Protein AF-A0A8X6VE09-F1 (afdb_monomer_lite)

Foldseek 3Di:
DVVVVVVVVVVVVVVVVVVVVVVVVVVVVDPPPPDPVRVVVVVVVVVVVLVCVCVQVVHDVSNVVSLVVVLVVLVVQCVVCVVVLPLVSNLVSLLVCLVVCVVVVNVVSSVVSVVVSVCSVCVCVPPPCVVVVSVVD

Secondary structure (DSSP, 8-state):
-HHHHHHHHHHHHHHHHHHHHHHHHHHHTS-----HHHHHHHHHHHHHHHHHHHHTTTHHHHHHHHHHHHHHHHHHHHHHHHHHT-HHHHHTTHHHHHHHHHHTT-HHHHHHHHHHHHHHHTHHHHSTTHHHHHHH-

Structure (mmCIF, N/CA/C/O backbone):
data_AF-A0A8X6VE09-F1
#
_entry.id   AF-A0A8X6VE09-F1
#
loop_
_atom_site.group_PDB
_atom_site.id
_atom_site.type_symbol
_atom_site.label_atom_id
_atom_site.label_alt_id
_atom_site.label_comp_id
_atom_site.label_asym_id
_atom_site.label_entity_id
_atom_site.label_seq_id
_atom_site.pdbx_PDB_ins_code
_atom_site.Cartn_x
_atom_site.Cartn_y
_atom_site.Cartn_z
_atom_site.occupancy
_atom_site.B_iso_or_equiv
_atom_site.auth_seq_id
_atom_site.auth_comp_id
_atom_site.auth_asym_id
_atom_site.auth_atom_id
_atom_site.pdbx_PDB_model_num
ATOM 1 N N . MET A 1 1 ? 8.995 37.632 14.691 1.00 49.47 1 MET A N 1
ATOM 2 C CA . MET A 1 1 ? 8.550 36.683 15.732 1.00 49.47 1 MET A CA 1
ATOM 3 C C . MET A 1 1 ? 8.438 35.270 15.167 1.00 49.47 1 MET A C 1
ATOM 5 O O . MET A 1 1 ? 8.886 34.355 15.834 1.00 49.47 1 MET A O 1
ATOM 9 N N . ASP A 1 2 ? 8.030 35.108 13.907 1.00 52.75 2 ASP A N 1
ATOM 10 C CA . ASP A 1 2 ? 7.815 33.807 13.240 1.00 52.75 2 ASP A CA 1
ATOM 11 C C . ASP A 1 2 ? 9.042 32.870 13.121 1.00 52.75 2 ASP A C 1
ATOM 13 O O . ASP A 1 2 ? 8.894 31.653 13.090 1.00 52.75 2 ASP A O 1
ATOM 17 N N . ASN A 1 3 ? 10.274 33.399 13.096 1.00 52.31 3 ASN A N 1
ATOM 18 C CA . ASN A 1 3 ? 11.495 32.578 12.960 1.00 52.31 3 ASN A CA 1
ATOM 19 C C . ASN A 1 3 ? 11.916 31.850 14.250 1.00 52.31 3 ASN A C 1
ATOM 21 O O . ASN A 1 3 ? 12.661 30.876 14.185 1.00 52.31 3 ASN A O 1
ATOM 25 N N . ILE A 1 4 ? 11.481 32.327 15.419 1.00 56.56 4 ILE A N 1
ATOM 26 C CA . ILE A 1 4 ? 11.868 31.746 16.715 1.00 56.56 4 ILE A CA 1
ATOM 27 C C . ILE A 1 4 ? 10.980 30.533 17.018 1.00 56.56 4 ILE A C 1
ATOM 29 O O . ILE A 1 4 ? 11.476 29.483 17.413 1.00 56.56 4 ILE A O 1
ATOM 33 N N . GLU A 1 5 ? 9.682 30.652 16.743 1.00 56.09 5 GLU A N 1
ATOM 34 C CA . GLU A 1 5 ? 8.687 29.596 16.957 1.00 56.09 5 GLU A CA 1
ATOM 35 C C . GLU A 1 5 ? 8.912 28.392 16.021 1.00 56.09 5 GLU A C 1
ATOM 37 O O . GLU A 1 5 ? 8.817 27.242 16.442 1.00 56.09 5 GLU A O 1
ATOM 42 N N . TYR A 1 6 ? 9.327 28.643 14.772 1.00 52.31 6 TYR A N 1
ATOM 43 C CA . TYR A 1 6 ? 9.673 27.593 13.806 1.00 52.31 6 TYR A CA 1
ATOM 44 C C . TYR A 1 6 ? 10.926 26.784 14.191 1.00 52.31 6 TYR A C 1
ATOM 46 O O . TYR A 1 6 ? 10.979 25.577 13.950 1.00 52.31 6 TYR A O 1
ATOM 54 N N . ASN A 1 7 ? 11.931 27.426 14.795 1.00 59.50 7 ASN A N 1
ATOM 55 C CA . ASN A 1 7 ? 13.136 26.735 15.262 1.00 59.50 7 ASN A CA 1
ATOM 56 C C . ASN A 1 7 ? 12.871 25.937 16.544 1.00 59.50 7 ASN A C 1
ATOM 58 O O . ASN A 1 7 ? 13.318 24.798 16.639 1.00 59.50 7 ASN A O 1
ATOM 62 N N . PHE A 1 8 ? 12.060 26.476 17.459 1.00 58.47 8 PHE A N 1
ATOM 63 C CA . PHE A 1 8 ? 11.628 25.774 18.670 1.00 58.47 8 PHE A CA 1
ATOM 64 C C . PHE A 1 8 ? 10.840 24.494 18.351 1.00 58.47 8 PHE A C 1
ATOM 66 O O . PHE A 1 8 ? 11.117 23.434 18.905 1.00 58.47 8 PHE A O 1
ATOM 73 N N . LEU A 1 9 ? 9.913 24.557 17.388 1.00 59.12 9 LEU A N 1
ATOM 74 C CA . LEU A 1 9 ? 9.157 23.383 16.937 1.00 59.12 9 LEU A CA 1
ATOM 75 C C . LEU A 1 9 ? 10.051 22.316 16.285 1.00 59.12 9 LEU A C 1
ATOM 77 O O . LEU A 1 9 ? 9.776 21.127 16.417 1.00 59.12 9 LEU A O 1
ATOM 81 N N . LYS A 1 10 ? 11.122 22.710 15.585 1.00 65.56 10 LYS A N 1
ATOM 82 C CA . LYS A 1 10 ? 12.093 21.758 15.022 1.00 65.56 10 LYS A CA 1
ATOM 83 C C . LYS A 1 10 ? 12.926 21.077 16.095 1.00 65.56 10 LYS A C 1
ATOM 85 O O . LYS A 1 10 ? 13.114 19.871 16.005 1.00 65.56 10 LYS A O 1
ATOM 90 N N . GLU A 1 11 ? 13.420 21.837 17.067 1.00 72.00 11 GLU A N 1
ATOM 91 C CA . GLU A 1 11 ? 14.199 21.301 18.186 1.00 72.00 11 GLU A CA 1
ATOM 92 C C . GLU A 1 11 ? 13.355 20.326 19.006 1.00 72.00 11 GLU A C 1
ATOM 94 O O . GLU A 1 11 ? 13.766 19.187 19.193 1.00 72.00 11 GLU A O 1
ATOM 99 N N . GLN A 1 12 ? 12.116 20.696 19.336 1.00 73.25 12 GLN A N 1
ATOM 100 C CA . GLN A 1 12 ? 11.195 19.822 20.060 1.00 73.25 12 GLN A CA 1
ATOM 101 C C . GLN A 1 12 ? 10.893 18.518 19.303 1.00 73.25 12 GLN A C 1
ATOM 103 O O . GLN A 1 12 ? 10.923 17.442 19.889 1.00 73.25 12 GLN A O 1
ATOM 108 N N . VAL A 1 13 ? 10.648 18.587 17.989 1.00 71.12 13 VAL A N 1
ATOM 109 C CA . VAL A 1 13 ? 10.413 17.382 17.174 1.00 71.12 13 VAL A CA 1
ATOM 110 C C . VAL A 1 13 ? 11.659 16.498 17.105 1.00 71.12 13 VAL A C 1
ATOM 112 O O . VAL A 1 13 ? 11.541 15.276 17.092 1.00 71.12 13 VAL A O 1
ATOM 115 N N . ILE A 1 14 ? 12.851 17.090 17.041 1.00 72.25 14 ILE A N 1
ATOM 116 C CA . ILE A 1 14 ? 14.117 16.351 17.018 1.00 72.25 14 ILE A CA 1
ATOM 117 C C . ILE A 1 14 ? 14.360 15.661 18.365 1.00 72.25 14 ILE A C 1
ATOM 119 O O . ILE A 1 14 ? 14.696 14.478 18.379 1.00 72.25 14 ILE A O 1
ATOM 123 N N . ASP A 1 15 ? 14.133 16.360 19.473 1.00 77.50 15 ASP A N 1
ATOM 124 C CA . ASP A 1 15 ? 14.268 15.814 20.825 1.00 77.50 15 ASP A CA 1
ATOM 125 C C . ASP A 1 15 ? 13.267 14.679 21.071 1.00 77.50 15 ASP A C 1
ATOM 127 O O . ASP A 1 15 ? 13.641 13.618 21.575 1.00 77.50 15 ASP A O 1
ATOM 131 N N . ASP A 1 16 ? 12.020 14.842 20.620 1.00 75.75 16 ASP A N 1
ATOM 132 C CA . ASP A 1 16 ? 11.008 13.787 20.668 1.00 75.75 16 ASP A CA 1
ATOM 133 C C . ASP A 1 16 ? 11.452 12.562 19.851 1.00 75.75 16 ASP A C 1
ATOM 135 O O . ASP A 1 16 ? 11.330 11.427 20.312 1.00 75.75 16 ASP A O 1
ATOM 139 N N . LEU A 1 17 ? 12.011 12.762 18.650 1.00 70.25 17 LEU A N 1
ATOM 140 C CA . LEU A 1 17 ? 12.518 11.672 17.807 1.00 70.25 17 LEU A CA 1
ATOM 141 C C . LEU A 1 17 ? 13.692 10.929 18.454 1.00 70.25 17 LEU A C 1
ATOM 143 O O . LEU A 1 17 ? 13.740 9.700 18.377 1.00 70.25 17 LEU A O 1
ATOM 147 N N . PHE A 1 18 ? 14.612 11.642 19.109 1.00 75.44 18 PHE A N 1
ATOM 148 C CA . PHE A 1 18 ? 15.699 11.019 19.864 1.00 75.44 18 PHE A CA 1
ATOM 149 C C . PHE A 1 18 ? 15.174 10.233 21.063 1.00 75.44 18 PHE A C 1
ATOM 151 O O . PHE A 1 18 ? 15.596 9.098 21.275 1.00 75.44 18 PHE A O 1
ATOM 158 N N . HIS A 1 19 ? 14.188 10.772 21.780 1.00 72.50 19 HIS A N 1
ATOM 159 C CA . HIS A 1 19 ? 13.542 10.062 22.876 1.00 72.50 19 HIS A CA 1
ATOM 160 C C . HIS A 1 19 ? 12.849 8.775 22.399 1.00 72.50 19 HIS A C 1
ATOM 162 O O . HIS A 1 19 ? 13.012 7.713 23.003 1.00 72.50 19 HIS A O 1
ATOM 168 N N . TYR A 1 20 ? 12.130 8.824 21.273 1.00 69.00 20 TYR A N 1
ATOM 169 C CA . TYR A 1 20 ? 11.542 7.625 20.671 1.00 69.00 20 TYR A CA 1
ATOM 170 C C . TYR A 1 20 ? 12.602 6.601 20.256 1.00 69.00 20 TYR A C 1
ATOM 172 O O . TYR A 1 20 ? 12.383 5.403 20.438 1.00 69.00 20 TYR A O 1
ATOM 180 N N . GLN A 1 21 ? 13.745 7.047 19.732 1.00 71.94 21 GLN A N 1
ATOM 181 C CA . GLN A 1 21 ? 14.845 6.162 19.354 1.00 71.94 21 GLN A CA 1
ATOM 182 C C . GLN A 1 21 ? 15.448 5.453 20.577 1.00 71.94 21 GLN A C 1
ATOM 184 O O . GLN A 1 21 ? 15.604 4.236 20.548 1.00 71.94 21 GLN A O 1
ATOM 189 N N . GLU A 1 22 ? 15.687 6.165 21.680 1.00 75.00 22 GLU A N 1
ATOM 190 C CA . GLU A 1 22 ? 16.164 5.572 22.940 1.00 75.00 22 GLU A CA 1
ATOM 191 C C . GLU A 1 22 ? 15.173 4.546 23.515 1.00 75.00 22 GLU A C 1
ATOM 193 O O . GLU A 1 22 ? 15.557 3.476 24.003 1.00 75.00 22 GLU A O 1
ATOM 198 N N . VAL A 1 23 ? 13.871 4.830 23.422 1.00 72.81 23 VAL A N 1
ATOM 199 C CA . VAL A 1 23 ? 12.820 3.887 23.821 1.00 72.81 23 VAL A CA 1
ATOM 200 C C . VAL A 1 23 ? 12.829 2.649 22.919 1.00 72.81 23 VAL A C 1
ATOM 202 O O . VAL A 1 23 ? 12.746 1.530 23.415 1.00 72.81 23 VAL A O 1
ATOM 205 N N . ILE A 1 24 ? 12.984 2.805 21.604 1.00 67.56 24 ILE A N 1
ATOM 206 C CA . ILE A 1 24 ? 13.074 1.675 20.668 1.00 67.56 24 ILE A CA 1
ATOM 207 C C . ILE A 1 24 ? 14.326 0.835 20.932 1.00 67.56 24 ILE A C 1
ATOM 209 O O . ILE A 1 24 ? 14.239 -0.393 20.938 1.00 67.56 24 ILE A O 1
ATOM 213 N N . ASP A 1 25 ? 15.469 1.463 21.188 1.00 73.00 25 ASP A N 1
ATOM 214 C CA . ASP A 1 25 ? 16.732 0.770 21.443 1.00 73.00 25 ASP A CA 1
ATOM 215 C C . ASP A 1 25 ? 16.688 0.016 22.779 1.00 73.00 25 ASP A C 1
ATOM 217 O O . ASP A 1 25 ? 17.106 -1.144 22.861 1.00 73.00 25 ASP A O 1
ATOM 221 N N . SER A 1 26 ? 16.078 0.611 23.808 1.00 67.44 26 SER A N 1
ATOM 222 C CA . SER A 1 26 ? 15.841 -0.069 25.086 1.00 67.44 26 SER A CA 1
ATOM 223 C C . SER A 1 26 ? 14.845 -1.230 24.957 1.00 67.44 26 SER A C 1
ATOM 225 O O . SER A 1 26 ? 15.093 -2.304 25.507 1.00 67.44 26 SER A O 1
ATOM 227 N N . LEU A 1 27 ? 13.782 -1.092 24.157 1.00 61.34 27 LEU A N 1
ATOM 228 C CA . LEU A 1 27 ? 12.839 -2.178 23.856 1.00 61.34 27 LEU A CA 1
ATOM 229 C C . LEU A 1 27 ? 13.467 -3.293 23.005 1.00 61.34 27 LEU A C 1
ATOM 231 O O . LEU A 1 27 ? 13.126 -4.461 23.180 1.00 61.34 27 LEU A O 1
ATOM 235 N N . SER A 1 28 ? 14.404 -2.953 22.117 1.00 59.16 28 SER A N 1
ATOM 236 C CA . SER A 1 28 ? 15.113 -3.904 21.246 1.00 59.16 28 SER A CA 1
AT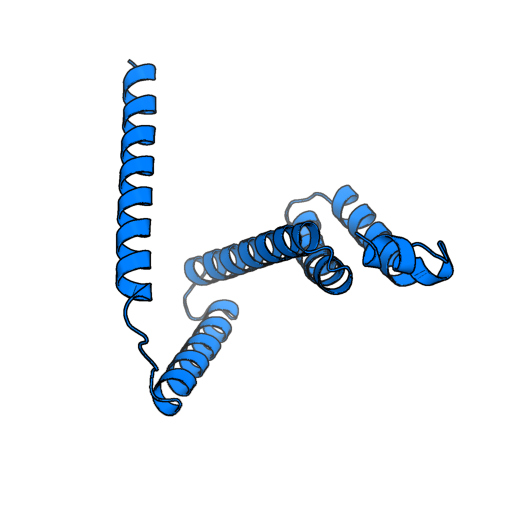OM 237 C C . SER A 1 28 ? 16.175 -4.719 21.993 1.00 59.16 28 SER A C 1
ATOM 239 O O . SER A 1 28 ? 16.580 -5.784 21.528 1.0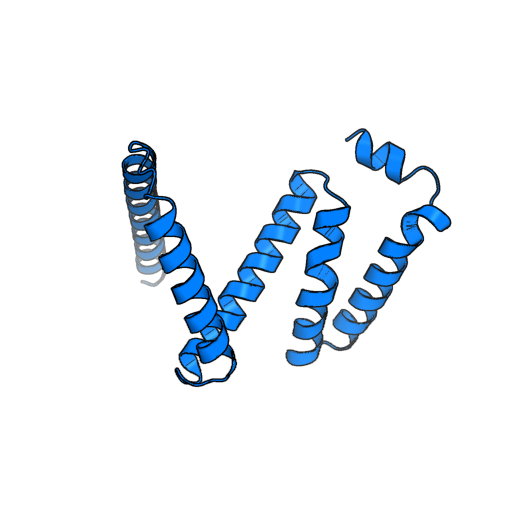0 59.16 28 SER A O 1
ATOM 241 N N . SER A 1 29 ? 16.614 -4.241 23.164 1.00 57.72 29 SER A N 1
ATOM 242 C CA . SER A 1 29 ? 17.616 -4.901 24.011 1.00 57.72 29 SER A CA 1
ATOM 243 C C . SER A 1 29 ? 17.077 -6.095 24.816 1.00 57.72 29 SER A C 1
ATOM 245 O O . SER A 1 29 ? 17.860 -6.904 25.316 1.00 57.72 29 SER A O 1
ATOM 247 N N . MET A 1 30 ? 15.751 -6.262 24.898 1.00 51.84 30 MET A N 1
ATOM 248 C CA . MET A 1 30 ? 15.120 -7.454 25.464 1.00 51.84 30 MET A CA 1
ATOM 249 C C . MET A 1 30 ? 14.505 -8.308 24.353 1.00 51.84 30 MET A C 1
ATOM 251 O O . MET A 1 30 ? 13.540 -7.874 23.720 1.00 51.84 30 MET A O 1
ATOM 255 N N . PRO A 1 31 ? 14.959 -9.558 24.144 1.00 54.69 31 PRO A N 1
ATOM 256 C CA . PRO A 1 31 ? 14.226 -10.494 23.311 1.00 54.69 31 PRO A CA 1
ATOM 257 C C . PRO A 1 31 ? 12.977 -10.917 24.089 1.00 54.69 31 PRO A C 1
ATOM 259 O O . PRO A 1 31 ? 12.968 -11.920 24.800 1.00 54.69 31 PRO A O 1
ATOM 262 N N . ILE A 1 32 ? 11.906 -10.128 24.000 1.00 61.38 32 ILE A N 1
ATOM 263 C CA . ILE A 1 32 ? 10.585 -10.564 24.447 1.00 61.38 32 ILE A CA 1
ATOM 264 C C . ILE A 1 32 ? 10.095 -11.556 23.392 1.00 61.38 32 ILE A C 1
ATOM 266 O O . ILE A 1 32 ? 9.335 -11.214 22.485 1.00 61.38 32 ILE A O 1
ATOM 270 N N . GLU A 1 33 ? 10.544 -12.806 23.491 1.00 63.19 33 GLU A N 1
ATOM 271 C CA . GLU A 1 33 ? 9.875 -13.910 22.813 1.00 63.19 33 GLU A CA 1
ATOM 272 C C . GLU A 1 33 ? 8.502 -14.086 23.466 1.00 63.19 33 GLU A C 1
ATOM 274 O O . GLU A 1 33 ? 8.322 -14.817 24.441 1.00 63.19 33 GLU A O 1
ATOM 279 N N . LEU A 1 34 ? 7.508 -13.355 22.954 1.00 66.12 34 LEU A N 1
ATOM 280 C CA . LEU A 1 34 ? 6.120 -13.562 23.336 1.00 66.12 34 LEU A CA 1
ATOM 281 C C . LEU A 1 34 ? 5.775 -15.040 23.104 1.00 66.12 34 LEU A C 1
ATOM 283 O O . LEU A 1 34 ? 6.026 -15.555 22.007 1.00 66.12 34 LEU A O 1
ATOM 287 N N . PRO A 1 35 ? 5.152 -15.726 24.081 1.00 83.00 35 PRO A N 1
ATOM 288 C CA . PRO A 1 35 ? 4.681 -17.083 23.867 1.00 83.00 35 PRO A CA 1
ATOM 289 C C . PRO A 1 35 ? 3.839 -17.140 22.590 1.00 83.00 35 PRO A C 1
ATOM 291 O O . PRO A 1 35 ? 2.964 -16.293 22.386 1.00 83.00 35 PRO A O 1
ATOM 294 N N . LYS A 1 36 ? 4.082 -18.136 21.727 1.00 81.94 36 LYS A N 1
ATOM 295 C CA . LYS A 1 36 ? 3.418 -18.260 20.411 1.00 81.94 36 LYS A CA 1
ATOM 296 C C . LYS A 1 36 ? 1.891 -18.125 20.496 1.00 81.94 36 LYS A C 1
ATOM 298 O O . LYS A 1 36 ? 1.266 -17.556 19.605 1.00 81.94 36 LYS A O 1
ATOM 303 N N . THR A 1 37 ? 1.299 -18.603 21.589 1.00 84.88 37 THR A N 1
ATOM 304 C CA . THR A 1 37 ? -0.136 -18.498 21.891 1.00 84.88 37 THR A CA 1
ATOM 305 C C . THR A 1 37 ? -0.595 -17.055 22.117 1.00 84.88 37 THR A C 1
ATOM 307 O O . THR A 1 37 ? -1.641 -16.654 21.607 1.00 84.88 37 THR A O 1
ATOM 310 N N . VAL A 1 38 ? 0.191 -16.251 22.837 1.00 88.00 38 VAL A N 1
ATOM 311 C CA . VAL A 1 38 ? -0.080 -14.829 23.083 1.00 88.00 38 VAL A CA 1
ATOM 312 C C . VAL A 1 38 ? 0.064 -14.037 21.790 1.00 88.00 38 VAL A C 1
ATOM 314 O O . VAL A 1 38 ? -0.843 -13.279 21.451 1.00 88.00 38 VAL A O 1
ATOM 317 N N . LEU A 1 39 ? 1.147 -14.261 21.038 1.00 84.38 39 LEU A N 1
ATOM 318 C CA . LEU A 1 39 ? 1.377 -13.598 19.755 1.00 84.38 39 LEU A CA 1
ATOM 319 C C . LEU A 1 39 ? 0.241 -13.884 18.767 1.00 84.38 39 LEU A C 1
ATOM 321 O O . LEU A 1 39 ? -0.339 -12.954 18.212 1.00 84.38 39 LEU A O 1
ATOM 325 N N . SER A 1 40 ? -0.129 -15.157 18.595 1.00 89.12 40 SER A N 1
ATOM 326 C CA . SER A 1 40 ? -1.233 -15.543 17.713 1.00 89.12 40 SER A CA 1
ATOM 327 C C . SER A 1 40 ? -2.536 -14.858 18.115 1.00 89.12 40 SER A C 1
ATOM 329 O O . SER A 1 40 ? -3.241 -14.345 17.253 1.00 89.12 40 SER A O 1
ATOM 331 N N . ARG A 1 41 ? -2.850 -14.808 19.415 1.00 92.81 41 ARG A N 1
ATOM 332 C CA . ARG A 1 41 ? -4.063 -14.150 19.911 1.00 92.81 41 ARG A CA 1
ATOM 333 C C . ARG A 1 41 ? -4.067 -12.653 19.606 1.00 92.81 41 ARG A C 1
ATOM 335 O O . ARG A 1 41 ? -5.090 -12.138 19.168 1.00 92.81 41 ARG A O 1
ATOM 342 N N . VAL A 1 42 ? -2.947 -11.964 19.829 1.00 92.56 42 VAL A N 1
ATOM 343 C CA . VAL A 1 42 ? -2.814 -10.524 19.549 1.00 92.56 42 VAL A CA 1
ATOM 344 C C . VAL A 1 42 ? -2.960 -10.248 18.053 1.00 92.56 42 VAL A C 1
ATOM 346 O O . VAL A 1 42 ? -3.716 -9.357 17.673 1.00 92.56 42 VAL A O 1
ATOM 349 N N . LEU A 1 43 ? -2.313 -11.048 17.199 1.00 91.31 43 LEU A N 1
ATOM 350 C CA . LEU A 1 43 ? -2.428 -10.913 15.746 1.00 91.31 43 LEU A CA 1
ATOM 351 C C . LEU A 1 43 ? -3.863 -11.145 15.264 1.00 91.31 43 LEU A C 1
ATOM 353 O O . LEU A 1 43 ? -4.369 -10.356 14.471 1.00 91.31 43 LEU A O 1
ATOM 357 N N . SER A 1 44 ? -4.543 -12.174 15.774 1.00 93.81 44 SER A N 1
ATOM 358 C CA . SER A 1 44 ? -5.945 -12.435 15.434 1.00 93.81 44 SER A CA 1
ATOM 359 C C . SER A 1 44 ? -6.877 -11.322 15.917 1.00 93.81 44 SER A C 1
ATOM 361 O O . SER A 1 44 ? -7.769 -10.910 15.179 1.00 93.81 44 SER A O 1
ATOM 363 N N . ALA A 1 45 ? -6.665 -10.796 17.127 1.00 94.56 45 ALA A N 1
ATOM 364 C CA . ALA A 1 45 ? -7.447 -9.677 17.650 1.00 94.56 45 ALA A CA 1
ATOM 365 C C . ALA A 1 45 ? -7.252 -8.409 16.805 1.00 94.56 45 ALA A C 1
ATOM 367 O O . ALA A 1 45 ? -8.224 -7.732 16.476 1.00 94.56 45 ALA A O 1
ATOM 368 N N . TYR A 1 46 ? -6.015 -8.124 16.393 1.00 93.06 46 TYR A N 1
ATOM 369 C CA . TYR A 1 46 ? -5.717 -7.004 15.508 1.00 93.06 46 TYR A CA 1
ATOM 370 C C . TYR A 1 46 ? -6.337 -7.182 14.117 1.00 93.06 46 TYR A C 1
ATOM 372 O O . TYR A 1 46 ? -6.952 -6.254 13.601 1.00 93.06 46 TYR A O 1
ATOM 380 N N . GLN A 1 47 ? -6.238 -8.373 13.520 1.00 93.56 47 GLN A N 1
ATOM 381 C CA . GLN A 1 47 ? -6.878 -8.672 12.233 1.00 93.56 47 GLN A CA 1
ATOM 382 C C . GLN A 1 47 ? -8.391 -8.461 12.291 1.00 93.56 47 GLN A C 1
ATOM 384 O O . GLN A 1 47 ? -8.958 -7.856 11.383 1.00 93.56 47 GLN A O 1
ATOM 389 N N . LYS A 1 48 ? -9.025 -8.914 13.377 1.00 96.06 48 LYS A N 1
ATOM 390 C CA . LYS A 1 48 ? -10.448 -8.690 13.622 1.00 96.06 48 LYS A CA 1
ATOM 391 C C . LYS A 1 48 ? -10.761 -7.194 13.701 1.00 96.06 48 LYS A C 1
ATOM 393 O O . LYS A 1 48 ? -11.599 -6.724 12.942 1.00 96.06 48 LYS A O 1
ATOM 398 N N . PHE A 1 49 ? -10.029 -6.443 14.525 1.00 94.62 49 PHE A N 1
ATOM 399 C CA . PHE A 1 49 ? -10.187 -4.989 14.632 1.00 94.62 49 PHE A CA 1
ATOM 400 C C . PHE A 1 49 ? -10.050 -4.281 13.277 1.00 94.62 49 PHE A C 1
ATOM 402 O O . PHE A 1 49 ? -10.846 -3.407 12.955 1.00 94.62 49 PHE A O 1
ATOM 409 N N . VAL A 1 50 ? -9.059 -4.659 12.464 1.00 94.12 50 VAL A N 1
ATOM 410 C CA . VAL A 1 50 ? -8.846 -4.083 11.128 1.00 94.12 50 VAL A CA 1
ATOM 411 C C . VAL A 1 50 ? -10.054 -4.312 10.221 1.00 94.12 50 VAL A C 1
ATOM 413 O O . VAL A 1 50 ? -10.429 -3.407 9.477 1.00 94.12 50 VAL A O 1
ATOM 416 N N . GLU A 1 51 ? -10.657 -5.498 10.266 1.00 95.19 51 GLU A N 1
ATOM 417 C CA . GLU A 1 51 ? -11.815 -5.824 9.436 1.00 95.19 51 GLU A CA 1
ATOM 418 C C . GLU A 1 51 ? -13.074 -5.078 9.897 1.00 95.19 51 GLU A C 1
ATOM 420 O O . GLU A 1 51 ? -13.716 -4.411 9.089 1.00 95.19 51 GLU A O 1
ATOM 425 N N . GLU A 1 52 ? -13.357 -5.080 11.200 1.00 95.81 52 GLU A N 1
ATOM 426 C CA . GLU A 1 52 ? -14.452 -4.305 11.803 1.00 95.81 52 GLU A CA 1
ATOM 427 C C . GLU A 1 52 ? -14.305 -2.803 11.512 1.00 95.81 52 GLU A C 1
ATOM 429 O O . GLU A 1 52 ? -15.241 -2.122 11.080 1.00 95.81 52 GLU A O 1
ATOM 434 N N . ALA A 1 53 ? -13.090 -2.270 11.681 1.00 94.75 53 ALA A N 1
ATOM 435 C CA . ALA A 1 53 ? -12.789 -0.877 11.393 1.00 94.75 53 ALA A CA 1
ATOM 436 C C . ALA A 1 53 ? -12.985 -0.577 9.909 1.00 94.75 53 ALA A C 1
ATOM 438 O O . ALA A 1 53 ? -13.578 0.445 9.589 1.00 94.75 53 ALA A O 1
ATOM 439 N N . ARG A 1 54 ? -12.576 -1.464 8.993 1.00 90.81 54 ARG A N 1
ATOM 440 C CA . ARG A 1 54 ? -12.804 -1.299 7.548 1.00 90.81 54 ARG A CA 1
ATOM 441 C C . ARG A 1 54 ? -14.295 -1.256 7.208 1.00 90.81 54 ARG A C 1
ATOM 443 O O . ARG A 1 54 ? -14.690 -0.438 6.380 1.00 90.81 54 ARG A O 1
ATOM 450 N N . GLN A 1 55 ? -15.119 -2.061 7.874 1.00 94.56 55 GLN A N 1
ATOM 451 C CA . GLN A 1 55 ? -16.578 -2.066 7.705 1.00 94.56 55 GLN A CA 1
ATOM 452 C C . GLN A 1 55 ? -17.268 -0.849 8.344 1.00 94.56 55 GLN A C 1
ATOM 454 O O . GLN A 1 55 ? -18.398 -0.522 7.989 1.00 94.56 55 GLN A O 1
ATOM 459 N N . GLY A 1 56 ? -16.560 -0.113 9.204 1.00 92.31 56 GLY A N 1
ATOM 460 C CA . GLY A 1 56 ? -17.028 1.143 9.792 1.00 92.31 56 GLY A CA 1
ATOM 461 C C . GLY A 1 56 ? -17.650 0.996 11.167 1.00 92.31 56 GLY A C 1
ATOM 462 O O . GLY A 1 56 ? -18.209 1.967 11.674 1.00 92.31 56 GLY A O 1
ATOM 463 N N . GLU A 1 57 ? -17.507 -0.172 11.792 1.00 95.12 57 GLU A N 1
ATOM 464 C CA . GLU A 1 57 ? -18.042 -0.455 13.127 1.00 95.12 57 GLU A CA 1
ATOM 465 C C . GLU A 1 57 ? -17.452 0.475 14.199 1.00 95.12 57 GLU A C 1
ATOM 467 O O . GLU A 1 57 ? -18.138 0.863 15.141 1.00 95.12 57 GLU A O 1
ATOM 472 N N . HIS A 1 58 ? -16.205 0.918 14.002 1.00 93.00 58 HIS A N 1
ATOM 473 C CA . HIS A 1 58 ? -15.492 1.855 14.883 1.00 93.00 58 HIS A CA 1
ATOM 474 C C . HIS A 1 58 ? -15.576 3.325 14.415 1.00 93.00 58 HIS A C 1
ATOM 476 O O . HIS A 1 58 ? -14.842 4.190 14.895 1.00 93.00 58 HIS A O 1
ATOM 482 N N . GLY A 1 59 ? -16.459 3.630 13.459 1.00 94.81 59 GLY A N 1
ATOM 483 C CA . GLY A 1 59 ? -16.683 4.975 12.928 1.00 94.81 59 GLY A CA 1
ATOM 484 C C . GLY A 1 59 ? -15.693 5.432 11.845 1.00 94.81 59 GLY A C 1
ATOM 485 O O . GLY A 1 59 ? -14.679 4.797 11.545 1.00 94.81 59 GLY A O 1
ATOM 486 N N . LYS A 1 60 ? -15.993 6.589 11.237 1.00 93.56 60 LYS A N 1
ATOM 487 C CA . LYS A 1 60 ? -15.258 7.120 10.070 1.00 93.56 60 LYS A CA 1
ATOM 488 C C . LYS A 1 60 ? -13.811 7.503 10.377 1.00 93.56 60 LYS A C 1
ATOM 490 O O . LYS A 1 60 ? -12.952 7.378 9.510 1.00 93.56 60 LYS A O 1
ATOM 495 N N . THR A 1 61 ? -13.531 7.961 11.595 1.00 94.94 61 THR A N 1
ATOM 496 C CA . THR A 1 61 ? -12.171 8.328 12.013 1.00 94.94 61 THR A CA 1
ATOM 497 C C . THR A 1 61 ? -11.255 7.108 12.007 1.00 94.94 61 THR A C 1
ATOM 499 O O . THR A 1 61 ? -10.174 7.157 11.425 1.00 94.94 61 THR A O 1
ATOM 502 N N . ALA A 1 62 ? -11.709 5.985 12.573 1.00 93.56 62 ALA A N 1
ATOM 503 C CA . ALA A 1 62 ? -10.952 4.737 12.564 1.00 93.56 62 ALA A CA 1
ATOM 504 C C . ALA A 1 62 ? -10.717 4.229 11.131 1.00 93.56 62 ALA A C 1
ATOM 506 O O . ALA A 1 62 ? -9.587 3.892 10.780 1.00 93.56 62 ALA A O 1
ATOM 507 N N . GLN A 1 63 ? -11.749 4.261 10.277 1.00 94.12 63 GLN A N 1
ATOM 508 C CA . GLN A 1 63 ? -11.623 3.941 8.847 1.00 94.12 63 GLN A CA 1
ATOM 509 C C . GLN A 1 63 ? -10.574 4.802 8.144 1.00 94.12 63 GLN A C 1
ATOM 511 O O . GLN A 1 63 ? -9.726 4.281 7.418 1.00 94.12 63 GLN A O 1
ATOM 516 N N . PHE A 1 64 ? -10.627 6.117 8.360 1.00 92.69 64 PHE A N 1
ATOM 517 C CA . PHE A 1 64 ? -9.711 7.065 7.741 1.00 92.69 64 PHE A CA 1
ATOM 518 C C . PHE A 1 64 ? -8.256 6.759 8.109 1.00 92.69 64 PHE A C 1
ATOM 520 O O . PHE A 1 64 ? -7.417 6.611 7.218 1.00 92.69 64 PHE A O 1
ATOM 527 N N . TYR A 1 65 ? -7.958 6.602 9.402 1.00 94.56 65 TYR A N 1
ATOM 528 C CA . TYR A 1 65 ? -6.599 6.288 9.846 1.00 94.56 65 TYR A CA 1
ATOM 529 C C . TYR A 1 65 ? -6.142 4.904 9.384 1.00 94.56 65 TYR A C 1
ATOM 531 O O . TYR A 1 65 ? -4.985 4.752 9.000 1.00 94.56 65 TYR A O 1
ATOM 539 N N . LEU A 1 66 ? -7.034 3.912 9.332 1.00 94.25 66 LEU A N 1
ATOM 540 C CA . LEU A 1 66 ? -6.699 2.591 8.804 1.00 94.25 66 LEU A CA 1
ATOM 541 C C . LEU A 1 66 ? -6.284 2.656 7.325 1.00 94.25 66 LEU A C 1
ATOM 543 O O . LEU A 1 66 ? -5.282 2.052 6.937 1.00 94.25 66 LEU A O 1
ATOM 547 N N . ILE A 1 67 ? -7.026 3.405 6.504 1.00 90.25 67 ILE A N 1
ATOM 548 C CA . ILE A 1 67 ? -6.681 3.640 5.095 1.00 90.25 67 ILE A CA 1
ATOM 549 C C . ILE A 1 67 ? -5.349 4.393 4.999 1.00 90.25 67 ILE A C 1
ATOM 551 O O . ILE A 1 67 ? -4.488 4.018 4.205 1.00 90.25 67 ILE A O 1
ATOM 555 N N . ASN A 1 68 ? -5.148 5.421 5.826 1.00 91.06 68 ASN A N 1
ATOM 556 C CA . ASN A 1 68 ? -3.913 6.200 5.840 1.00 91.06 68 ASN A CA 1
ATOM 557 C C . ASN A 1 68 ? -2.685 5.328 6.163 1.00 91.06 68 ASN A C 1
ATOM 559 O O . ASN A 1 68 ? -1.722 5.327 5.398 1.00 91.06 68 ASN A O 1
ATOM 563 N N . ILE A 1 69 ? -2.757 4.506 7.214 1.00 92.62 69 ILE A N 1
ATOM 564 C CA . ILE A 1 69 ? -1.700 3.554 7.589 1.00 92.62 69 ILE A CA 1
ATOM 565 C C . ILE A 1 69 ? -1.415 2.575 6.440 1.00 92.62 69 ILE A C 1
ATOM 567 O O . ILE A 1 69 ? -0.256 2.303 6.128 1.00 92.62 69 ILE A O 1
ATOM 571 N N . GLN A 1 70 ? -2.449 2.066 5.761 1.00 92.00 70 GLN A N 1
ATOM 572 C CA . GLN A 1 70 ? -2.267 1.189 4.596 1.00 92.00 70 GLN A CA 1
ATOM 573 C C . GLN A 1 70 ? -1.520 1.891 3.454 1.00 92.00 70 GLN A C 1
ATOM 575 O O . GLN A 1 70 ? -0.614 1.299 2.867 1.00 92.00 70 GLN A O 1
ATOM 580 N N . LEU A 1 71 ? -1.854 3.149 3.156 1.00 91.38 71 LEU A N 1
ATOM 581 C CA . LEU A 1 71 ? -1.168 3.938 2.129 1.00 91.38 71 LEU A CA 1
ATOM 582 C C . LEU A 1 71 ? 0.304 4.188 2.484 1.00 91.38 71 LEU A C 1
ATOM 584 O O . LEU A 1 71 ? 1.174 4.009 1.629 1.00 91.38 71 LEU A O 1
ATOM 588 N N . VAL A 1 72 ? 0.596 4.523 3.745 1.00 92.62 72 VAL A N 1
ATOM 589 C CA . VAL A 1 72 ? 1.972 4.673 4.248 1.00 92.62 72 VAL A CA 1
ATOM 590 C C . VAL A 1 72 ? 2.754 3.367 4.087 1.00 92.62 72 VAL A C 1
ATOM 592 O O . VAL A 1 72 ? 3.875 3.378 3.580 1.00 92.62 72 VAL A O 1
ATOM 595 N N . ASN A 1 73 ? 2.152 2.223 4.415 1.00 93.50 73 ASN A N 1
ATOM 596 C CA . ASN A 1 73 ? 2.790 0.916 4.247 1.00 93.50 73 ASN A CA 1
ATOM 597 C C . ASN A 1 73 ? 3.104 0.588 2.778 1.00 93.50 73 ASN A C 1
ATOM 599 O O . ASN A 1 73 ? 4.166 0.028 2.487 1.00 93.50 73 ASN A O 1
ATOM 603 N N . TYR A 1 74 ? 2.230 0.956 1.835 1.00 94.44 74 TYR A N 1
ATOM 604 C CA . TYR A 1 74 ? 2.524 0.806 0.406 1.00 94.44 74 TYR A CA 1
ATOM 605 C C . TYR A 1 74 ? 3.692 1.692 -0.034 1.00 94.44 74 TYR A C 1
ATOM 607 O O . TYR A 1 74 ? 4.557 1.223 -0.774 1.00 94.44 74 TYR A O 1
ATOM 615 N N . TYR A 1 75 ? 3.761 2.933 0.454 1.00 91.69 75 TYR A N 1
ATOM 616 C CA . TYR A 1 75 ? 4.887 3.828 0.184 1.00 91.69 75 TYR A CA 1
ATOM 617 C C . TYR A 1 75 ? 6.210 3.282 0.741 1.00 91.69 75 TYR A C 1
ATOM 619 O O . TYR A 1 75 ? 7.207 3.231 0.020 1.00 91.69 75 TYR A O 1
ATOM 627 N N . ILE A 1 76 ? 6.222 2.804 1.990 1.00 94.25 76 ILE A N 1
ATOM 628 C CA . ILE A 1 76 ? 7.410 2.194 2.607 1.00 94.25 76 ILE A CA 1
ATOM 629 C C . ILE A 1 76 ? 7.857 0.966 1.807 1.00 94.25 76 ILE A C 1
ATOM 631 O O . ILE A 1 76 ? 9.048 0.811 1.536 1.00 94.25 76 ILE A O 1
ATOM 635 N N . THR A 1 77 ? 6.910 0.122 1.386 1.00 93.69 77 THR A N 1
ATOM 636 C CA . THR A 1 77 ? 7.185 -1.075 0.576 1.00 93.69 77 THR A CA 1
ATOM 637 C C . THR A 1 77 ? 7.806 -0.707 -0.770 1.00 93.69 77 THR A C 1
ATOM 639 O O . THR A 1 77 ? 8.820 -1.288 -1.145 1.00 93.69 77 THR A O 1
ATOM 642 N N . LEU A 1 78 ? 7.263 0.301 -1.459 1.00 92.50 78 LEU A N 1
ATOM 643 C CA . LEU A 1 78 ? 7.819 0.817 -2.712 1.00 92.50 78 LEU A CA 1
ATOM 644 C C . LEU A 1 78 ? 9.234 1.388 -2.520 1.00 92.50 78 LEU A C 1
ATOM 646 O O . LEU A 1 78 ? 10.145 1.129 -3.300 1.00 92.50 78 LEU A O 1
ATOM 650 N N . SER A 1 79 ? 9.445 2.158 -1.454 1.00 93.00 79 SER A N 1
ATOM 651 C CA . SER A 1 79 ? 10.754 2.736 -1.142 1.00 93.00 79 SER A CA 1
ATOM 652 C C . SER A 1 79 ? 11.791 1.648 -0.829 1.00 93.00 79 SER A C 1
ATOM 654 O O . SER A 1 79 ? 12.937 1.716 -1.277 1.00 93.00 79 SER A O 1
ATOM 656 N N . ARG A 1 80 ? 11.383 0.603 -0.100 1.00 91.75 80 ARG A N 1
ATOM 657 C CA . ARG A 1 80 ? 12.210 -0.573 0.187 1.00 91.75 80 ARG A CA 1
ATOM 658 C C . ARG A 1 80 ? 12.540 -1.358 -1.079 1.00 91.75 80 ARG A C 1
ATOM 660 O O . ARG A 1 80 ? 13.700 -1.710 -1.253 1.00 91.75 80 ARG A O 1
ATOM 667 N N . SER A 1 81 ? 11.569 -1.616 -1.952 1.00 91.50 81 SER A N 1
ATOM 668 C CA . SER A 1 81 ? 11.799 -2.403 -3.167 1.00 91.50 81 SER A CA 1
ATOM 669 C C . SER A 1 81 ? 12.817 -1.749 -4.097 1.00 91.50 81 SER A C 1
ATOM 671 O O . SER A 1 81 ? 13.634 -2.445 -4.687 1.00 91.50 81 SER A O 1
ATOM 673 N N . ILE A 1 82 ? 12.810 -0.413 -4.182 1.00 87.06 82 ILE A N 1
ATOM 674 C CA . ILE A 1 82 ? 13.806 0.349 -4.948 1.00 87.06 82 ILE A CA 1
ATOM 675 C C . ILE A 1 82 ? 15.199 0.170 -4.337 1.00 87.06 82 ILE A C 1
ATOM 677 O O . ILE A 1 82 ? 16.133 -0.185 -5.046 1.00 87.06 82 ILE A O 1
ATOM 681 N N . ARG A 1 83 ? 15.342 0.372 -3.019 1.00 88.12 83 ARG A N 1
ATOM 682 C CA . ARG A 1 83 ? 16.641 0.250 -2.328 1.00 88.12 83 ARG A CA 1
ATOM 683 C C . ARG A 1 83 ? 17.221 -1.162 -2.363 1.00 88.12 83 ARG A C 1
ATOM 685 O O . ARG A 1 83 ? 18.434 -1.312 -2.387 1.00 88.12 83 ARG A O 1
ATOM 692 N N . MET A 1 84 ? 16.361 -2.176 -2.329 1.00 86.88 84 MET A N 1
ATOM 693 C CA . MET A 1 84 ? 16.767 -3.582 -2.326 1.00 86.88 84 MET A CA 1
ATOM 694 C C . MET A 1 84 ? 16.935 -4.166 -3.732 1.00 86.88 84 MET A C 1
ATOM 696 O O . MET A 1 84 ? 17.333 -5.321 -3.838 1.00 86.88 84 MET A O 1
ATOM 700 N N . GLY A 1 85 ? 16.588 -3.423 -4.790 1.00 83.19 85 GLY A N 1
ATOM 701 C CA . GLY A 1 85 ? 16.545 -3.978 -6.143 1.00 83.19 85 GLY A CA 1
ATOM 702 C C . GLY A 1 85 ? 15.596 -5.178 -6.247 1.00 83.19 85 GLY A C 1
ATOM 703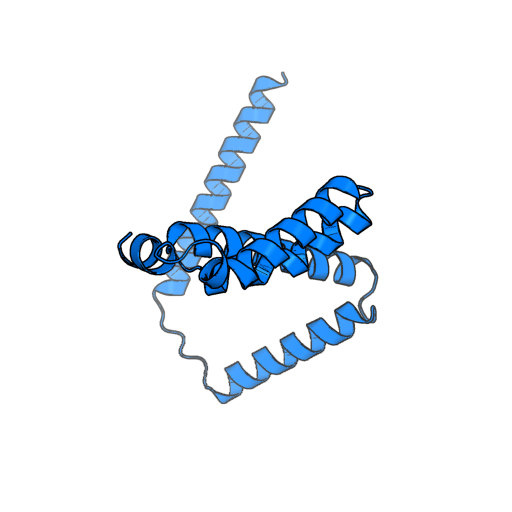 O O . GLY A 1 85 ? 15.918 -6.167 -6.896 1.00 83.19 85 GLY A O 1
ATOM 704 N N . ASP A 1 86 ? 14.433 -5.130 -5.586 1.00 87.38 86 ASP A N 1
ATOM 705 C CA . ASP A 1 86 ? 13.433 -6.205 -5.636 1.00 87.38 86 ASP A CA 1
ATOM 706 C C . ASP A 1 86 ? 12.299 -5.831 -6.598 1.00 87.38 86 ASP A C 1
ATOM 708 O O . ASP A 1 86 ? 11.399 -5.049 -6.277 1.00 87.38 86 ASP A O 1
ATOM 712 N N . PHE A 1 87 ? 12.346 -6.401 -7.803 1.00 87.75 87 PHE A N 1
ATOM 713 C CA . PHE A 1 87 ? 11.401 -6.086 -8.872 1.00 87.75 87 PHE A CA 1
ATOM 714 C C . PHE A 1 87 ? 9.980 -6.588 -8.588 1.00 87.75 87 PHE A C 1
ATOM 716 O O . PHE A 1 87 ? 8.998 -5.937 -8.953 1.00 87.75 87 PHE A O 1
ATOM 723 N N . GLU A 1 88 ? 9.841 -7.737 -7.926 1.00 89.06 88 GLU A N 1
ATOM 724 C CA . GLU A 1 88 ? 8.526 -8.295 -7.606 1.00 89.06 88 GLU A CA 1
ATOM 725 C C . GLU A 1 88 ? 7.854 -7.475 -6.503 1.00 89.06 88 GLU A C 1
ATOM 727 O O . GLU A 1 88 ? 6.686 -7.091 -6.633 1.00 89.06 88 GLU A O 1
ATOM 732 N N . MET A 1 89 ? 8.617 -7.101 -5.471 1.00 91.31 89 MET A N 1
ATOM 733 C CA . MET A 1 89 ? 8.136 -6.191 -4.433 1.00 91.31 89 MET A CA 1
ATOM 734 C C . MET A 1 89 ? 7.808 -4.804 -5.001 1.00 91.31 89 MET A C 1
ATOM 736 O O . MET A 1 89 ? 6.857 -4.177 -4.540 1.00 91.31 89 MET A O 1
ATOM 740 N N . PHE A 1 90 ? 8.528 -4.337 -6.027 1.00 90.75 90 PHE A N 1
ATOM 741 C CA . PHE A 1 90 ? 8.259 -3.053 -6.682 1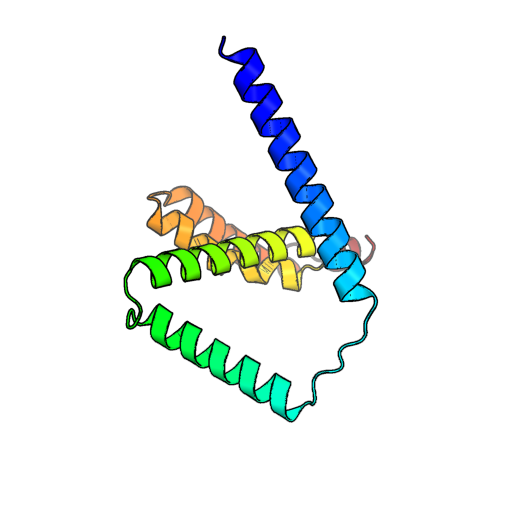.00 90.75 90 PHE A CA 1
ATOM 742 C C . PHE A 1 90 ? 6.912 -3.021 -7.413 1.00 90.75 90 PHE A C 1
ATOM 744 O O . PHE A 1 90 ? 6.199 -2.019 -7.351 1.00 90.75 90 PHE A O 1
ATOM 751 N N . LYS A 1 91 ? 6.515 -4.120 -8.067 1.00 92.31 91 LYS A N 1
ATOM 752 C CA . LYS A 1 91 ? 5.219 -4.212 -8.763 1.00 92.31 91 LYS A CA 1
ATOM 753 C C . LYS A 1 91 ? 4.030 -4.229 -7.802 1.00 92.31 91 LYS A C 1
ATOM 755 O O . LYS A 1 91 ? 2.964 -3.716 -8.139 1.00 92.31 91 LYS A O 1
ATOM 760 N N . TYR A 1 92 ? 4.200 -4.807 -6.614 1.00 93.44 92 TYR A N 1
ATOM 761 C CA . TYR A 1 92 ? 3.125 -5.032 -5.644 1.00 93.44 92 TYR A CA 1
ATOM 762 C C . TYR A 1 92 ? 2.326 -3.772 -5.225 1.00 93.44 92 TYR A C 1
ATOM 764 O O . TYR A 1 92 ? 1.092 -3.806 -5.295 1.00 93.44 92 TYR A O 1
ATOM 772 N N . PRO A 1 93 ? 2.950 -2.653 -4.801 1.00 93.75 93 PRO A N 1
ATOM 773 C CA . PRO A 1 93 ? 2.219 -1.474 -4.331 1.00 93.75 93 PRO A CA 1
ATOM 774 C C . PRO A 1 93 ? 1.564 -0.658 -5.458 1.00 93.75 93 PRO A C 1
ATOM 776 O O . PRO A 1 93 ? 0.589 0.045 -5.199 1.00 93.75 93 PRO A O 1
ATOM 7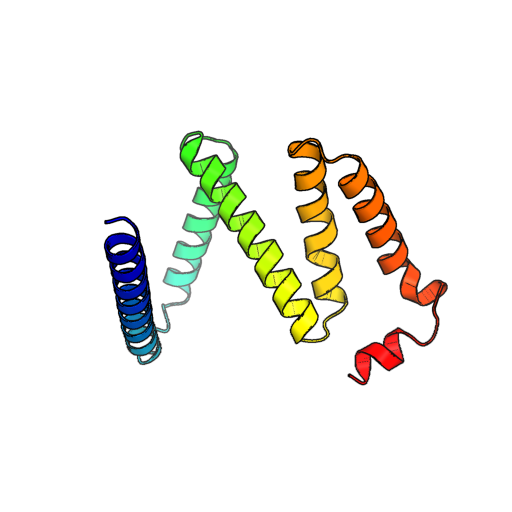79 N N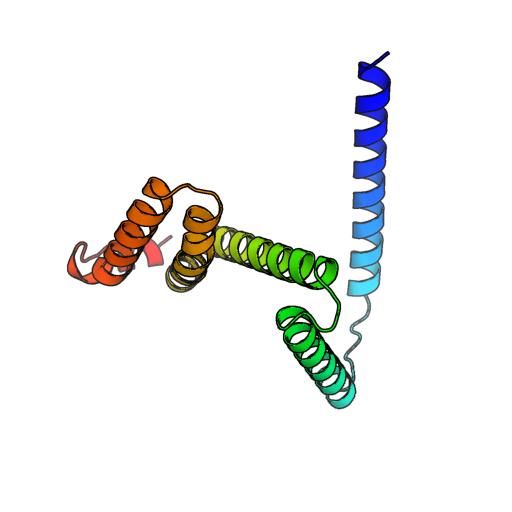 . ILE A 1 94 ? 2.043 -0.756 -6.704 1.00 92.38 94 ILE A N 1
ATOM 780 C CA . ILE A 1 94 ? 1.591 0.070 -7.842 1.00 92.38 94 ILE A CA 1
ATOM 781 C C . ILE A 1 94 ? 0.069 0.013 -8.090 1.00 92.38 94 ILE A C 1
ATOM 783 O O . ILE A 1 94 ? -0.570 1.072 -8.105 1.00 92.38 94 ILE A O 1
ATOM 787 N N . PRO A 1 95 ? -0.579 -1.162 -8.227 1.00 91.62 95 PRO A N 1
ATOM 788 C CA . PRO A 1 95 ? -2.033 -1.210 -8.385 1.00 91.62 95 PRO A CA 1
ATOM 789 C C . PRO A 1 95 ? -2.783 -0.687 -7.150 1.00 91.62 95 PRO A C 1
ATOM 791 O O . PRO A 1 95 ? -3.896 -0.185 -7.276 1.00 91.62 95 PRO A O 1
ATOM 794 N N . LYS A 1 96 ? -2.186 -0.764 -5.953 1.00 90.75 96 LYS A N 1
ATOM 795 C CA . LYS A 1 96 ? -2.813 -0.302 -4.705 1.00 90.75 96 LYS A CA 1
ATOM 796 C C . LYS A 1 96 ? -2.844 1.224 -4.612 1.00 90.75 96 LYS A C 1
ATOM 798 O O . LYS A 1 96 ? -3.867 1.783 -4.225 1.00 90.75 96 LYS A O 1
ATOM 803 N N . ILE A 1 97 ? -1.767 1.897 -5.025 1.00 90.19 97 ILE A N 1
ATOM 804 C CA . ILE A 1 97 ? -1.699 3.368 -5.072 1.00 90.19 97 ILE A CA 1
ATOM 805 C C . ILE A 1 97 ? -2.455 3.957 -6.269 1.00 90.19 97 ILE A C 1
ATOM 807 O O . ILE A 1 97 ? -2.899 5.098 -6.208 1.00 90.19 97 ILE A O 1
ATOM 811 N N . THR A 1 98 ? -2.662 3.187 -7.342 1.00 90.94 98 THR A N 1
ATOM 812 C CA . THR A 1 98 ? -3.396 3.651 -8.534 1.00 90.94 98 THR A CA 1
ATOM 813 C C . THR A 1 98 ? -4.808 4.132 -8.187 1.00 90.94 98 THR A C 1
ATOM 815 O O . THR A 1 98 ? -5.250 5.172 -8.676 1.00 90.94 98 THR A O 1
ATOM 818 N N . ASN A 1 99 ? -5.494 3.420 -7.287 1.00 85.50 99 ASN A N 1
ATOM 819 C CA . ASN A 1 99 ? -6.834 3.792 -6.829 1.00 85.50 99 ASN A CA 1
ATOM 820 C C . ASN A 1 99 ? -6.852 5.150 -6.117 1.00 85.50 99 ASN A C 1
ATOM 822 O O . ASN A 1 99 ? -7.841 5.871 -6.214 1.00 85.50 99 ASN A O 1
ATOM 826 N N . LEU A 1 100 ? -5.758 5.530 -5.446 1.00 88.19 100 LEU A N 1
ATOM 827 C CA . LEU A 1 100 ? -5.652 6.833 -4.792 1.00 88.19 100 LEU A CA 1
ATOM 828 C C . LEU A 1 100 ? -5.739 7.961 -5.819 1.00 88.19 100 LEU A C 1
ATOM 830 O O . LEU A 1 100 ? -6.499 8.899 -5.607 1.00 88.19 100 LEU A O 1
ATOM 834 N N . PHE A 1 101 ? -5.025 7.845 -6.947 1.00 89.44 101 PHE A N 1
ATOM 835 C CA . PHE A 1 101 ? -5.078 8.844 -8.017 1.00 89.44 101 PHE A CA 1
ATOM 836 C C . PHE A 1 101 ? -6.494 9.019 -8.562 1.00 89.44 101 PHE A C 1
ATOM 838 O O . PHE A 1 101 ? -6.908 10.141 -8.833 1.00 89.44 101 PHE A O 1
ATOM 845 N N . PHE A 1 102 ? -7.266 7.940 -8.676 1.00 85.25 102 PHE A N 1
ATOM 846 C CA . PHE A 1 102 ? -8.667 8.051 -9.071 1.00 85.25 102 PHE A CA 1
ATOM 847 C C . PHE A 1 102 ? -9.490 8.820 -8.025 1.00 85.25 102 PHE A C 1
ATOM 849 O O . PHE A 1 102 ? -10.180 9.778 -8.368 1.00 85.25 102 PHE A O 1
ATOM 856 N N . THR A 1 103 ? -9.353 8.463 -6.745 1.00 86.62 103 THR A N 1
ATOM 857 C CA . THR A 1 103 ? -10.074 9.105 -5.633 1.00 86.62 103 THR A CA 1
ATOM 858 C C . THR A 1 103 ? -9.756 10.594 -5.495 1.00 86.62 103 THR A C 1
ATOM 860 O O . THR A 1 103 ? -10.652 11.383 -5.211 1.00 86.62 103 THR A O 1
ATOM 863 N N . VAL A 1 104 ? -8.505 11.007 -5.724 1.00 89.38 104 VAL A N 1
ATOM 864 C CA . VAL A 1 104 ? -8.090 12.420 -5.633 1.00 89.38 104 VAL A CA 1
ATOM 865 C C . VAL A 1 104 ? -8.287 13.202 -6.939 1.00 89.38 104 VAL A C 1
ATOM 867 O O . VAL A 1 104 ? -7.673 14.250 -7.129 1.00 89.38 104 VAL A O 1
ATOM 870 N N . ASN A 1 105 ? -9.132 12.701 -7.847 1.00 92.19 105 ASN A N 1
ATOM 871 C CA . ASN A 1 105 ? -9.434 13.323 -9.137 1.00 92.19 105 ASN A CA 1
ATOM 872 C C . ASN A 1 105 ? -8.180 13.580 -10.001 1.00 92.19 105 ASN A C 1
ATOM 874 O O . ASN A 1 105 ? -8.020 14.624 -10.629 1.00 92.19 105 ASN A O 1
ATOM 878 N N . GLN A 1 106 ? -7.280 12.597 -10.040 1.00 93.62 106 GLN A N 1
ATOM 879 C CA . GLN A 1 106 ? -6.071 12.567 -10.866 1.00 93.62 106 GLN A CA 1
ATOM 880 C C . GLN A 1 106 ? -6.156 11.442 -11.919 1.00 93.62 106 GLN A C 1
ATOM 882 O O . GLN A 1 106 ? -5.308 10.542 -11.955 1.00 93.62 106 GLN A O 1
ATOM 887 N N . PRO A 1 107 ? -7.166 11.456 -12.815 1.00 91.62 107 PRO A N 1
ATOM 888 C CA . PRO A 1 107 ? -7.430 10.350 -13.738 1.00 91.62 107 PRO A CA 1
ATOM 889 C C . PRO A 1 107 ? -6.293 10.116 -14.739 1.00 91.62 107 PRO A C 1
ATOM 891 O O . PRO A 1 107 ? -6.040 8.977 -15.130 1.00 91.62 107 PRO A O 1
ATOM 894 N N . ASN A 1 108 ? -5.565 11.169 -15.124 1.00 93.81 108 ASN A N 1
ATOM 895 C CA . ASN A 1 108 ? -4.403 11.042 -16.003 1.00 93.81 108 ASN A CA 1
ATOM 896 C C . ASN A 1 108 ? -3.293 10.213 -15.346 1.00 93.81 108 ASN A C 1
ATOM 898 O O . ASN A 1 108 ? -2.761 9.298 -15.970 1.00 93.81 108 ASN A O 1
ATOM 902 N N . TYR A 1 109 ? -2.988 10.479 -14.075 1.00 92.31 109 TYR A N 1
ATOM 903 C CA . TYR A 1 109 ? -1.999 9.707 -13.325 1.00 92.31 109 TYR A CA 1
ATOM 904 C C . TYR A 1 109 ? -2.459 8.267 -13.118 1.00 92.31 109 TYR A C 1
ATOM 906 O O . TYR A 1 109 ? -1.672 7.352 -13.338 1.00 92.31 109 TYR A O 1
ATOM 914 N N . ALA A 1 110 ? -3.740 8.051 -12.801 1.00 92.69 110 ALA A N 1
ATOM 915 C CA . ALA A 1 110 ? -4.303 6.706 -12.701 1.00 92.69 110 ALA A CA 1
ATOM 916 C C . ALA A 1 110 ? -4.130 5.924 -14.017 1.00 92.69 110 ALA A C 1
ATOM 918 O O . ALA A 1 110 ? -3.601 4.814 -14.015 1.00 92.69 110 ALA A O 1
ATOM 919 N N . ARG A 1 111 ? -4.485 6.530 -15.160 1.00 93.50 111 ARG A N 1
ATOM 920 C CA . ARG A 1 111 ? -4.330 5.926 -16.494 1.00 93.50 111 ARG A CA 1
ATOM 921 C C . ARG A 1 111 ? -2.877 5.560 -16.796 1.00 93.50 111 ARG A C 1
ATOM 923 O O . ARG A 1 111 ? -2.606 4.439 -17.231 1.00 93.50 111 ARG A O 1
ATOM 930 N N . TRP A 1 112 ? -1.948 6.490 -16.581 1.00 94.50 112 TRP A N 1
ATOM 931 C CA . TRP A 1 112 ? -0.528 6.243 -16.835 1.00 94.50 112 TRP A CA 1
ATOM 932 C C . TRP A 1 112 ? 0.057 5.203 -15.883 1.00 94.50 112 TRP A C 1
ATOM 934 O O . TRP A 1 112 ? 0.868 4.391 -16.316 1.00 94.50 112 TRP A O 1
ATOM 944 N N . CYS A 1 113 ? -0.397 5.158 -14.630 1.00 93.81 113 CYS A N 1
ATOM 945 C CA . CYS A 1 113 ? 0.034 4.162 -13.654 1.00 93.81 113 CYS A CA 1
ATOM 946 C C . CYS A 1 113 ? -0.402 2.744 -14.058 1.00 93.81 113 CYS A C 1
ATOM 948 O O . CYS A 1 113 ? 0.418 1.828 -14.049 1.00 93.81 113 CYS A O 1
ATOM 950 N N . VAL A 1 114 ? -1.646 2.568 -14.526 1.00 93.25 114 VAL A N 1
ATOM 951 C CA . VAL A 1 114 ? -2.115 1.281 -15.078 1.00 93.25 114 VAL A CA 1
ATOM 952 C C . VAL A 1 114 ? -1.303 0.878 -16.308 1.00 93.25 114 VAL A C 1
ATOM 954 O O . VAL A 1 114 ? -0.879 -0.272 -16.418 1.00 93.25 114 VAL A O 1
ATOM 957 N N . LYS A 1 115 ? -1.045 1.816 -17.230 1.00 94.38 115 LYS A N 1
ATOM 958 C CA . LYS A 1 115 ? -0.239 1.525 -18.424 1.00 94.38 115 LYS A CA 1
ATOM 959 C C . LYS A 1 115 ? 1.201 1.154 -18.063 1.00 94.38 115 LYS A C 1
ATOM 961 O O . LYS A 1 115 ? 1.766 0.242 -18.660 1.00 94.38 115 LYS A O 1
ATOM 966 N N . TYR A 1 116 ? 1.781 1.842 -17.086 1.00 92.81 116 TYR A N 1
ATOM 967 C CA . TYR A 1 116 ? 3.102 1.528 -16.562 1.00 92.81 116 TYR A CA 1
ATOM 968 C C . TYR A 1 116 ? 3.133 0.124 -15.951 1.00 92.81 116 TYR A C 1
ATOM 970 O O . TYR A 1 116 ? 4.007 -0.662 -16.300 1.00 92.81 116 TYR A O 1
ATOM 978 N N . LEU A 1 117 ? 2.139 -0.236 -15.134 1.00 93.38 117 LEU A N 1
ATOM 979 C CA . LEU A 1 117 ? 2.019 -1.574 -14.556 1.00 93.38 117 LEU A CA 1
ATOM 980 C C . LEU A 1 117 ? 1.920 -2.676 -15.627 1.00 93.38 117 LEU A C 1
ATOM 982 O O . LEU A 1 117 ? 2.595 -3.695 -15.509 1.00 93.38 117 LEU A O 1
ATOM 986 N N . ASP A 1 118 ? 1.132 -2.469 -16.688 1.00 94.19 118 ASP A N 1
ATOM 987 C CA . ASP A 1 118 ? 1.057 -3.396 -17.832 1.00 94.19 118 ASP A CA 1
ATOM 988 C C . ASP A 1 118 ? 2.431 -3.598 -18.491 1.00 94.19 118 ASP A C 1
ATOM 990 O O . ASP A 1 118 ? 2.846 -4.726 -18.760 1.00 94.19 118 ASP A O 1
ATOM 994 N N . ASN A 1 119 ? 3.178 -2.509 -18.689 1.00 91.75 119 ASN A N 1
ATOM 995 C CA . ASN A 1 119 ? 4.530 -2.580 -19.237 1.00 91.75 119 ASN A CA 1
ATOM 996 C C . ASN A 1 119 ? 5.488 -3.341 -18.300 1.00 91.75 119 ASN A C 1
ATOM 998 O O . ASN A 1 119 ? 6.321 -4.101 -18.785 1.00 91.75 119 ASN A O 1
ATOM 1002 N N . LEU A 1 120 ? 5.359 -3.181 -16.976 1.00 89.81 120 LEU A N 1
ATOM 1003 C CA . LEU A 1 120 ? 6.167 -3.923 -16.001 1.00 89.81 120 LEU A CA 1
ATOM 1004 C C . LEU A 1 120 ? 5.905 -5.431 -16.051 1.00 89.81 120 LEU A C 1
ATOM 1006 O O . LEU A 1 120 ? 6.846 -6.213 -15.938 1.00 89.81 120 LEU A O 1
ATOM 1010 N N . TYR A 1 121 ? 4.654 -5.858 -16.241 1.00 90.81 121 TYR A N 1
ATOM 1011 C CA . TYR A 1 121 ? 4.339 -7.282 -16.395 1.00 90.81 121 TYR A CA 1
ATOM 1012 C C . TYR A 1 121 ? 4.915 -7.869 -17.686 1.00 90.81 121 TYR A C 1
ATOM 1014 O O . TYR A 1 121 ? 5.372 -9.009 -17.691 1.00 90.81 121 TYR A O 1
ATOM 1022 N N . LYS A 1 122 ? 4.958 -7.071 -18.756 1.00 90.56 122 LYS A N 1
ATOM 1023 C CA . LYS A 1 122 ? 5.487 -7.462 -20.073 1.00 90.56 122 LYS A CA 1
ATOM 1024 C C . LYS A 1 122 ? 6.972 -7.164 -20.247 1.00 90.56 122 LYS A C 1
ATOM 1026 O O . LYS A 1 122 ? 7.506 -7.282 -21.352 1.00 90.56 122 LYS A O 1
ATOM 1031 N N . VAL A 1 123 ? 7.666 -6.752 -19.187 1.00 87.00 123 VAL A N 1
ATOM 1032 C CA . VAL A 1 123 ? 9.060 -6.303 -19.290 1.00 87.00 123 VAL A CA 1
ATOM 1033 C C . VAL A 1 123 ? 9.968 -7.404 -19.844 1.00 87.00 123 VAL A C 1
ATOM 1035 O O . VAL A 1 123 ? 10.868 -7.126 -20.628 1.00 87.00 123 VAL A O 1
ATOM 1038 N N . TYR A 1 124 ? 9.674 -8.666 -19.516 1.00 82.50 124 TYR A N 1
ATOM 1039 C CA . TYR A 1 124 ? 10.445 -9.824 -19.971 1.00 82.50 124 TYR A CA 1
ATOM 1040 C C . TYR A 1 124 ? 10.245 -10.148 -21.453 1.00 82.50 124 TYR A C 1
ATOM 1042 O O . TYR A 1 124 ? 11.147 -10.690 -22.083 1.00 82.50 124 TYR A O 1
ATOM 1050 N N . GLU A 1 125 ? 9.080 -9.811 -22.001 1.00 87.31 125 GLU A N 1
ATOM 1051 C CA . GLU A 1 125 ? 8.748 -10.013 -23.413 1.00 87.31 125 GLU A CA 1
ATOM 1052 C C . GLU A 1 125 ? 9.299 -8.872 -24.273 1.00 87.31 125 GLU A C 1
ATOM 1054 O O . GLU A 1 125 ? 9.782 -9.085 -25.380 1.00 87.31 125 GLU A O 1
ATOM 1059 N N . THR A 1 126 ? 9.227 -7.647 -23.750 1.00 87.75 126 THR A N 1
ATOM 1060 C CA . THR A 1 126 ? 9.559 -6.423 -24.492 1.00 87.75 126 THR A CA 1
ATOM 1061 C C . THR A 1 126 ? 11.036 -6.048 -24.412 1.00 87.75 126 THR A C 1
ATOM 1063 O O . THR A 1 126 ? 11.562 -5.473 -25.360 1.00 87.75 126 THR A O 1
ATOM 1066 N N . HIS A 1 127 ? 11.711 -6.370 -23.306 1.00 83.19 127 HIS A N 1
ATOM 1067 C CA . HIS A 1 127 ? 13.106 -6.006 -23.051 1.00 83.19 127 HIS A CA 1
ATOM 1068 C C . HIS A 1 127 ? 13.886 -7.221 -22.518 1.00 83.19 127 HIS A C 1
ATOM 1070 O O . HIS A 1 127 ? 14.253 -7.276 -21.335 1.00 83.19 127 HIS A O 1
ATOM 1076 N N . PRO A 1 128 ? 14.133 -8.232 -23.374 1.00 78.12 128 PRO A N 1
ATOM 1077 C CA . PRO A 1 128 ? 14.899 -9.410 -22.991 1.00 78.12 128 PRO A CA 1
ATOM 1078 C C . PRO A 1 128 ? 16.313 -8.996 -22.559 1.00 78.12 128 PRO A C 1
ATOM 1080 O O . PRO A 1 128 ? 17.017 -8.305 -23.286 1.00 78.12 128 PRO A O 1
ATOM 1083 N N . GLY A 1 129 ? 16.722 -9.406 -21.357 1.00 75.94 129 GLY A N 1
ATOM 1084 C CA . GLY A 1 129 ? 18.013 -9.038 -20.758 1.00 75.94 129 GLY A CA 1
ATOM 1085 C C . GLY A 1 129 ? 17.905 -8.095 -19.561 1.00 75.94 129 GLY A C 1
ATOM 1086 O O . GLY A 1 129 ? 18.722 -8.205 -18.652 1.00 75.94 129 GLY A O 1
ATOM 1087 N N . LEU A 1 130 ? 16.830 -7.302 -19.459 1.00 76.94 130 LEU A N 1
ATOM 1088 C CA . LEU A 1 130 ? 16.648 -6.344 -18.360 1.00 76.94 130 LEU A CA 1
ATOM 1089 C C . LEU A 1 130 ? 16.639 -7.022 -16.979 1.00 76.94 130 LEU A C 1
ATOM 1091 O O . LEU A 1 130 ? 17.148 -6.478 -16.008 1.00 76.94 130 LEU A O 1
ATOM 1095 N N . LYS A 1 131 ? 16.111 -8.251 -16.893 1.00 68.38 131 LYS A N 1
ATOM 1096 C CA . LYS A 1 131 ? 16.172 -9.070 -15.672 1.00 68.38 131 LYS A CA 1
ATOM 1097 C C . LYS A 1 131 ? 17.610 -9.345 -15.241 1.00 68.38 131 LYS A C 1
ATOM 1099 O O . LYS A 1 131 ? 17.907 -9.299 -14.055 1.00 68.38 131 LYS A O 1
ATOM 1104 N N . ASN A 1 132 ? 18.479 -9.676 -16.193 1.00 70.56 132 ASN A N 1
ATOM 1105 C CA . ASN A 1 132 ? 19.868 -10.005 -15.894 1.00 70.56 132 ASN A CA 1
ATOM 1106 C C . ASN A 1 132 ? 20.620 -8.765 -15.424 1.00 70.56 132 ASN A C 1
ATOM 1108 O O . ASN A 1 132 ? 21.443 -8.882 -14.527 1.00 70.56 132 ASN A O 1
ATOM 1112 N N . ASP A 1 133 ? 20.316 -7.604 -15.995 1.00 74.19 133 ASP A N 1
ATOM 1113 C CA . ASP A 1 133 ? 20.923 -6.341 -15.582 1.00 74.19 133 ASP A CA 1
ATOM 1114 C C . ASP A 1 133 ? 20.419 -5.921 -14.197 1.00 74.19 133 ASP A C 1
ATOM 1116 O O . ASP A 1 133 ? 21.219 -5.607 -13.326 1.00 74.19 133 ASP A O 1
ATOM 1120 N N . PHE A 1 134 ? 19.117 -6.056 -13.935 1.00 66.44 134 PHE A N 1
ATOM 1121 C CA . PHE A 1 134 ? 18.531 -5.761 -12.625 1.00 66.44 134 PHE A CA 1
ATOM 1122 C C . PHE A 1 134 ? 19.048 -6.689 -11.512 1.00 66.44 134 PHE A C 1
ATOM 1124 O O . PHE A 1 134 ? 19.267 -6.255 -10.389 1.00 66.44 134 PHE A O 1
ATOM 1131 N N . MET A 1 135 ? 19.283 -7.971 -11.817 1.00 63.06 135 MET A N 1
ATOM 1132 C CA . MET A 1 135 ? 19.841 -8.939 -10.859 1.00 63.06 135 MET A CA 1
ATOM 1133 C C . MET A 1 135 ? 21.346 -8.750 -10.615 1.00 63.06 135 MET A C 1
ATOM 1135 O O . MET A 1 135 ? 21.871 -9.314 -9.657 1.00 63.06 135 MET A O 1
ATOM 1139 N N . LYS A 1 136 ? 22.054 -8.009 -11.477 1.00 71.00 136 LYS A N 1
ATOM 1140 C CA . LYS A 1 136 ? 23.489 -7.722 -11.318 1.00 71.00 136 LYS A CA 1
ATOM 1141 C C . LYS A 1 136 ? 23.770 -6.522 -10.408 1.00 71.00 136 LYS A C 1
ATOM 1143 O O . LYS A 1 136 ? 24.908 -6.416 -9.955 1.00 71.00 136 LYS A O 1
ATOM 1148 N N . GLY A 1 137 ? 22.752 -5.710 -10.098 1.00 56.25 137 GLY A N 1
ATOM 1149 C CA . GLY A 1 137 ? 22.872 -4.484 -9.303 1.00 56.25 137 GLY A CA 1
ATOM 1150 C C . GLY A 1 137 ? 23.139 -3.268 -10.171 1.00 56.25 137 GLY A C 1
ATOM 1151 O O . GLY A 1 137 ? 24.265 -3.171 -10.703 1.00 56.25 137 GLY A O 1
#

Organism: Trichonephila clavipes (NCBI:txid2585209)

Sequence (137 aa):
MDNIEYNFLKEQVIDDLFHYQEVIDSLSSMPIELPKTVLSRVLSAYQKFVEEARQGEHGKTAQFYLINIQLVNYYITLSRSIRMGDFEMFKYPIPKITNLFFTVNQPNYARWCVKYLDNLYKVYETHPGLKNDFMKG

pLDDT: mean 83.08, std 13.06, range [49.47, 96.06]

Radius of gyration: 21.1 Å; chains: 1; bounding box: 42×55×50 Å